Protein AF-A0A968X7B8-F1 (afdb_monomer)

Sequence (133 aa):
MRQHPAVSACLLDHGLYLVSDWAILNDTKPDQLYRIWTQHYNLSPLEAEQACLLLESFRLIYTPERRPGSRCKDPTPDQLDRIAQTLSTKAAQPISTPEMQNNSPSSANACAPTEYSPEAAKSGASASMTPRP

Secondary structure (DSSP, 8-state):
----HHHHHHHHHTT-----HHHHHHH--HHHHHHHHHHHS---HHHHHHHHHHHHHHHHHHHHHSPTTSPPPPPPHHHHHHHHHHHHHHHHS----------------------------------------

Structure (mmCIF, N/CA/C/O backbone):
data_AF-A0A968X7B8-F1
#
_entry.id   AF-A0A968X7B8-F1
#
loop_
_atom_site.group_PDB
_atom_site.id
_atom_site.type_symbol
_atom_site.label_atom_id
_atom_site.label_alt_id
_atom_site.label_comp_id
_atom_site.label_asym_id
_atom_site.label_entity_id
_atom_site.label_seq_id
_atom_site.pdbx_PDB_ins_code
_atom_site.Cartn_x
_atom_site.Cartn_y
_atom_site.Cartn_z
_atom_site.occupancy
_atom_site.B_iso_or_equiv
_atom_site.auth_seq_id
_atom_site.auth_comp_id
_atom_site.auth_asym_id
_atom_site.auth_atom_id
_atom_site.pdbx_PDB_model_num
ATOM 1 N N . MET A 1 1 ? 20.739 -4.760 -4.869 1.00 44.34 1 MET A N 1
ATOM 2 C CA . MET A 1 1 ? 21.232 -6.159 -4.830 1.00 44.34 1 MET A CA 1
ATOM 3 C C . MET A 1 1 ? 20.978 -6.829 -6.181 1.00 44.34 1 MET A C 1
ATOM 5 O O . MET A 1 1 ? 19.846 -6.797 -6.648 1.00 44.34 1 MET A O 1
ATOM 9 N N . ARG A 1 2 ? 22.001 -7.372 -6.860 1.00 50.47 2 ARG A N 1
ATOM 10 C CA . ARG A 1 2 ? 21.814 -8.124 -8.120 1.00 50.47 2 ARG A CA 1
ATOM 11 C C . ARG A 1 2 ? 21.397 -9.559 -7.787 1.00 50.47 2 ARG A C 1
ATOM 13 O O . ARG A 1 2 ? 22.184 -10.295 -7.209 1.00 50.47 2 ARG A O 1
ATOM 20 N N . GLN A 1 3 ? 20.175 -9.940 -8.151 1.00 65.25 3 GLN A N 1
ATOM 21 C CA . GLN A 1 3 ? 19.696 -11.322 -8.054 1.00 65.25 3 GLN A CA 1
ATOM 22 C C . GLN A 1 3 ? 20.144 -12.114 -9.289 1.00 65.25 3 GLN A C 1
ATOM 24 O O . GLN A 1 3 ? 20.015 -11.626 -10.415 1.00 65.25 3 GLN A O 1
ATOM 29 N N . HIS A 1 4 ? 20.685 -13.316 -9.080 1.00 72.25 4 HIS A N 1
ATOM 30 C CA . HIS A 1 4 ? 21.157 -14.177 -10.162 1.00 72.25 4 HIS A CA 1
ATOM 31 C C . HIS A 1 4 ? 19.962 -14.839 -10.880 1.00 72.25 4 HIS A C 1
ATOM 33 O O . HIS A 1 4 ? 19.139 -15.463 -10.206 1.00 72.25 4 HIS A O 1
ATOM 39 N N . PRO A 1 5 ? 19.859 -14.770 -12.223 1.00 73.12 5 PRO A N 1
ATOM 40 C CA . PRO A 1 5 ? 18.698 -15.267 -12.971 1.00 73.12 5 PRO A CA 1
ATOM 41 C C . PRO A 1 5 ? 18.364 -16.741 -12.708 1.00 73.12 5 PRO A C 1
ATOM 43 O O . PRO A 1 5 ? 17.194 -17.100 -12.634 1.00 73.12 5 PRO A O 1
ATOM 46 N N . ALA A 1 6 ? 19.387 -17.580 -12.505 1.00 78.75 6 ALA A N 1
ATOM 47 C CA . ALA A 1 6 ? 19.200 -19.004 -12.219 1.00 78.75 6 ALA A CA 1
ATOM 48 C C . ALA A 1 6 ? 18.488 -19.266 -10.879 1.00 78.75 6 ALA A C 1
ATOM 50 O O . ALA A 1 6 ? 17.737 -20.229 -10.763 1.00 78.75 6 ALA A O 1
ATOM 51 N N . VAL A 1 7 ? 18.680 -18.394 -9.882 1.00 78.12 7 VAL A N 1
ATOM 52 C CA . VAL A 1 7 ? 18.000 -18.515 -8.582 1.00 78.12 7 VAL A CA 1
ATOM 53 C C . VAL A 1 7 ? 16.526 -18.161 -8.737 1.00 78.12 7 VAL A C 1
ATOM 55 O O . VAL A 1 7 ? 15.669 -18.900 -8.270 1.00 78.12 7 VAL A O 1
ATOM 58 N N . SER A 1 8 ? 16.219 -17.075 -9.453 1.00 72.12 8 SER A N 1
ATOM 59 C CA . SER A 1 8 ? 14.833 -16.703 -9.750 1.00 72.12 8 SER A CA 1
ATOM 60 C C . SER A 1 8 ? 14.104 -17.796 -10.536 1.00 72.12 8 SER A C 1
ATOM 62 O O . SER A 1 8 ? 12.961 -18.094 -10.219 1.00 72.12 8 SER A O 1
ATOM 64 N N . ALA A 1 9 ? 14.765 -18.415 -11.521 1.00 75.88 9 ALA A N 1
ATOM 65 C CA . ALA A 1 9 ? 14.189 -19.510 -12.301 1.00 75.88 9 ALA A CA 1
ATOM 66 C C . ALA A 1 9 ? 13.919 -20.761 -11.449 1.00 75.88 9 ALA A C 1
ATOM 68 O O . ALA A 1 9 ? 12.842 -21.335 -11.543 1.00 75.88 9 ALA A O 1
ATOM 69 N N . CYS A 1 10 ? 14.860 -21.147 -10.582 1.00 82.94 10 CYS A N 1
ATOM 70 C CA . CYS A 1 10 ? 14.695 -22.291 -9.684 1.00 82.94 10 CYS A CA 1
ATOM 71 C C . CYS A 1 10 ? 13.549 -22.079 -8.685 1.00 82.94 10 CYS A C 1
ATOM 73 O O . CYS A 1 10 ? 12.716 -22.962 -8.500 1.00 82.94 10 CYS A O 1
ATOM 75 N N . LEU A 1 11 ? 13.466 -20.889 -8.082 1.00 78.56 11 LEU A N 1
ATOM 76 C CA . LEU A 1 11 ? 12.369 -20.551 -7.174 1.00 78.56 11 LEU A CA 1
ATOM 77 C C . LEU A 1 11 ? 11.019 -20.630 -7.897 1.00 78.56 11 LEU A C 1
ATOM 79 O O . LEU A 1 11 ? 10.098 -21.256 -7.379 1.00 78.56 11 LEU A O 1
ATOM 83 N N . LEU A 1 12 ? 10.931 -20.083 -9.114 1.00 79.44 12 LEU A N 1
ATOM 84 C CA . LEU A 1 12 ? 9.715 -20.137 -9.931 1.00 79.44 12 LEU A CA 1
ATOM 85 C C . LEU A 1 12 ? 9.284 -21.569 -10.260 1.00 79.44 12 LEU A C 1
ATOM 87 O O . LEU A 1 12 ? 8.096 -21.865 -10.179 1.00 79.44 12 LEU A O 1
ATOM 91 N N . ASP A 1 13 ? 10.234 -22.447 -10.586 1.00 82.81 13 ASP A N 1
ATOM 92 C CA . ASP A 1 13 ? 9.978 -23.867 -10.868 1.00 82.81 13 ASP A CA 1
ATOM 93 C C . ASP A 1 13 ? 9.349 -24.593 -9.664 1.00 82.81 13 ASP A C 1
ATOM 95 O O . ASP A 1 13 ? 8.539 -25.502 -9.812 1.00 82.81 13 ASP A O 1
ATOM 99 N N . HIS A 1 14 ? 9.643 -24.113 -8.453 1.00 78.69 14 HIS A N 1
ATOM 100 C CA . HIS A 1 14 ? 9.075 -24.612 -7.200 1.00 78.69 14 HIS A CA 1
ATOM 101 C C . HIS A 1 14 ? 7.840 -23.815 -6.738 1.00 78.69 14 HIS A C 1
ATOM 103 O O . HIS A 1 14 ? 7.387 -23.972 -5.604 1.00 78.69 14 HIS A O 1
ATOM 109 N N . GLY A 1 15 ? 7.290 -22.941 -7.589 1.00 71.56 15 GLY A N 1
ATOM 110 C CA . GLY A 1 15 ? 6.129 -22.101 -7.278 1.00 71.56 15 GLY A CA 1
ATOM 111 C C . GLY A 1 15 ? 6.419 -20.934 -6.327 1.00 71.56 15 GLY A C 1
ATOM 112 O O . GLY A 1 15 ? 5.490 -20.294 -5.835 1.00 71.56 15 GLY A O 1
ATOM 113 N N . LEU A 1 16 ? 7.692 -20.639 -6.062 1.00 73.44 16 LEU A N 1
ATOM 114 C CA . LEU A 1 16 ? 8.131 -19.562 -5.182 1.00 73.44 16 LEU A CA 1
ATOM 115 C C . LEU A 1 16 ? 8.536 -18.330 -5.998 1.00 73.44 16 LEU A C 1
ATOM 117 O O . LEU A 1 16 ? 9.323 -18.397 -6.939 1.00 73.44 16 LEU A O 1
ATOM 121 N N . TYR A 1 17 ? 8.034 -17.165 -5.597 1.00 70.31 17 TYR A N 1
ATOM 122 C CA . TYR A 1 17 ? 8.395 -15.888 -6.205 1.00 70.31 17 TYR A CA 1
ATOM 123 C C . TYR A 1 17 ? 9.275 -15.102 -5.245 1.00 70.31 17 TYR A C 1
ATOM 125 O O . TYR A 1 17 ? 8.946 -14.931 -4.073 1.00 70.31 17 TYR A O 1
ATOM 133 N N . LEU A 1 18 ? 10.395 -14.593 -5.751 1.00 70.44 18 LEU A N 1
ATOM 134 C CA . LEU A 1 18 ? 11.230 -13.676 -4.990 1.00 70.44 18 LEU A CA 1
ATOM 135 C C . LEU A 1 18 ? 10.629 -12.270 -5.091 1.00 70.44 18 LEU A C 1
ATOM 137 O O . LEU A 1 18 ? 10.803 -11.572 -6.092 1.00 70.44 18 LEU A O 1
ATOM 141 N N . VAL A 1 19 ? 9.875 -11.894 -4.064 1.00 70.50 19 VAL A N 1
ATOM 142 C CA . VAL A 1 19 ? 9.142 -10.627 -3.971 1.00 70.50 19 VAL A CA 1
ATOM 143 C C . VAL A 1 19 ? 10.013 -9.612 -3.221 1.00 70.50 19 VAL A C 1
ATOM 145 O O . VAL A 1 19 ? 10.619 -9.951 -2.209 1.00 70.50 19 VAL A O 1
ATOM 148 N N . SER A 1 20 ? 10.138 -8.384 -3.733 1.00 74.50 20 SER A N 1
ATOM 149 C CA . SER A 1 20 ? 10.792 -7.297 -2.987 1.00 74.50 20 SER A CA 1
ATOM 150 C C . SER A 1 20 ? 9.870 -6.767 -1.893 1.00 74.50 20 SER A C 1
ATOM 152 O O . SER A 1 20 ? 8.653 -6.848 -2.038 1.00 74.50 20 SER A O 1
ATOM 154 N N . ASP A 1 21 ? 10.422 -6.145 -0.851 1.00 79.50 21 ASP A N 1
ATOM 155 C CA . ASP A 1 21 ? 9.627 -5.542 0.231 1.00 79.50 21 ASP A CA 1
ATOM 156 C C . ASP A 1 21 ? 8.534 -4.603 -0.316 1.00 79.50 21 ASP A C 1
ATOM 158 O O . ASP A 1 21 ? 7.379 -4.652 0.102 1.00 79.50 21 ASP A O 1
ATOM 162 N N . TRP A 1 22 ? 8.846 -3.835 -1.365 1.00 80.69 22 TRP A N 1
ATOM 163 C CA . TRP A 1 22 ? 7.870 -2.993 -2.064 1.00 80.69 22 TRP A CA 1
ATOM 164 C C . TRP A 1 22 ? 6.778 -3.780 -2.778 1.00 80.69 22 TRP A C 1
ATOM 166 O O . TRP A 1 22 ? 5.63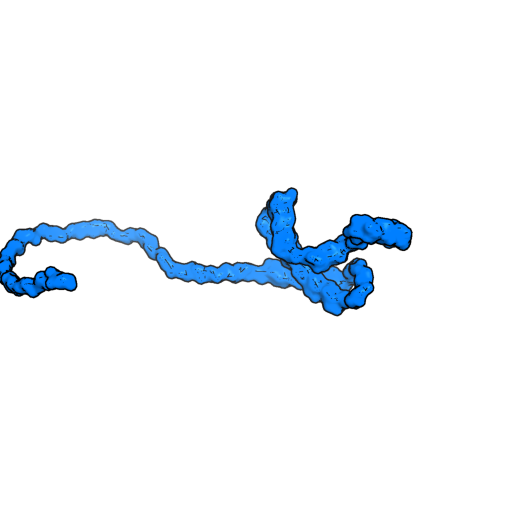3 -3.340 -2.824 1.00 80.69 22 TRP A O 1
ATOM 176 N N . ALA A 1 23 ? 7.099 -4.924 -3.375 1.00 78.38 23 ALA A N 1
ATOM 177 C CA . ALA A 1 23 ? 6.093 -5.775 -3.997 1.00 78.38 23 ALA A CA 1
ATOM 178 C C . ALA A 1 23 ? 5.180 -6.426 -2.940 1.00 78.38 23 ALA A C 1
ATOM 180 O O . ALA A 1 23 ? 3.975 -6.470 -3.161 1.00 78.38 23 ALA A O 1
ATOM 181 N N . ILE A 1 24 ? 5.708 -6.777 -1.759 1.00 83.06 24 ILE A N 1
ATOM 182 C CA . ILE A 1 24 ? 4.889 -7.217 -0.616 1.00 83.06 24 ILE A CA 1
ATOM 183 C C . ILE A 1 24 ? 3.903 -6.113 -0.228 1.00 83.06 24 ILE A C 1
ATOM 185 O O . ILE A 1 24 ? 2.702 -6.364 -0.150 1.00 83.06 24 ILE A O 1
ATOM 189 N N . LEU A 1 25 ? 4.376 -4.876 -0.045 1.00 84.81 25 LEU A N 1
ATOM 190 C CA . LEU A 1 25 ? 3.511 -3.742 0.301 1.00 84.81 25 LEU A CA 1
ATOM 191 C C . LEU A 1 25 ? 2.453 -3.461 -0.779 1.00 84.81 25 LEU A C 1
ATOM 193 O O . LEU A 1 25 ? 1.312 -3.146 -0.462 1.00 84.81 25 LEU A O 1
ATOM 197 N N . ASN A 1 26 ? 2.786 -3.618 -2.059 1.00 82.25 26 ASN A N 1
ATOM 198 C CA . ASN A 1 26 ? 1.819 -3.413 -3.141 1.00 82.25 26 ASN A CA 1
ATOM 199 C C . ASN A 1 26 ? 0.705 -4.468 -3.168 1.00 82.25 26 ASN A C 1
ATOM 201 O O . ASN A 1 26 ? -0.452 -4.126 -3.426 1.00 82.25 26 ASN A O 1
ATOM 205 N N . ASP A 1 27 ? 1.042 -5.726 -2.890 1.00 84.25 27 ASP A N 1
ATOM 206 C CA . ASP A 1 27 ? 0.089 -6.839 -2.930 1.00 84.25 27 ASP 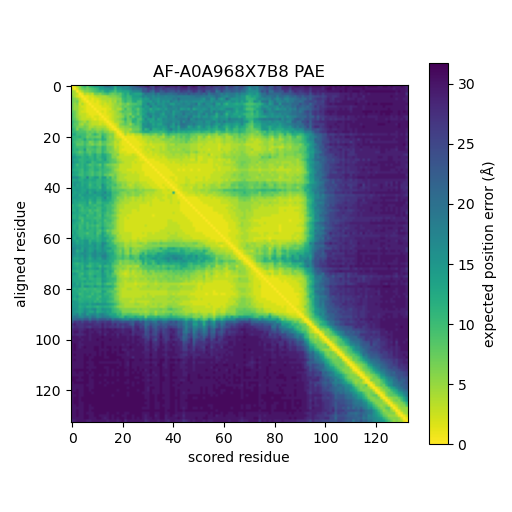A CA 1
ATOM 207 C C . ASP A 1 27 ? -0.696 -6.990 -1.616 1.00 84.25 27 ASP A C 1
ATOM 209 O O . ASP A 1 27 ? -1.735 -7.654 -1.567 1.00 84.25 27 ASP A O 1
ATOM 213 N N . THR A 1 28 ? -0.250 -6.321 -0.552 1.00 89.00 28 THR A N 1
ATOM 214 C CA . THR A 1 28 ? -0.909 -6.348 0.753 1.00 89.00 28 THR A CA 1
ATOM 215 C C . THR A 1 28 ? -2.146 -5.446 0.772 1.00 89.00 28 THR A C 1
ATOM 217 O O . THR A 1 28 ? -2.108 -4.273 0.391 1.00 89.00 28 THR A O 1
ATOM 220 N N . LYS A 1 29 ? -3.274 -5.983 1.250 1.00 89.19 29 LYS A N 1
ATOM 221 C CA . LYS A 1 29 ? -4.510 -5.221 1.507 1.00 89.19 29 LYS A CA 1
ATOM 222 C C . LYS A 1 29 ? -4.514 -4.660 2.937 1.00 89.19 29 LYS A C 1
ATOM 224 O O . LYS A 1 29 ? -4.043 -5.363 3.829 1.00 89.19 29 LYS A O 1
ATOM 229 N N . PRO A 1 30 ? -5.095 -3.472 3.187 1.00 89.06 30 PRO A N 1
ATOM 230 C CA . PRO A 1 30 ? -5.154 -2.890 4.532 1.00 89.06 30 PRO A CA 1
ATOM 231 C C . PRO A 1 30 ? -5.845 -3.818 5.545 1.00 89.06 30 PRO A C 1
ATOM 233 O O . PRO A 1 30 ? -5.297 -4.057 6.612 1.00 89.06 30 PRO A O 1
ATOM 236 N N . ASP A 1 31 ? -6.950 -4.477 5.181 1.00 88.88 31 ASP A N 1
ATOM 237 C CA . ASP A 1 31 ? -7.621 -5.437 6.079 1.00 88.88 31 ASP A CA 1
ATOM 238 C C . ASP A 1 31 ? -6.743 -6.644 6.430 1.00 88.88 31 ASP A C 1
ATOM 240 O O . ASP A 1 31 ? -6.750 -7.154 7.552 1.00 88.88 31 ASP A O 1
ATOM 244 N N . GLN A 1 32 ? -5.980 -7.133 5.449 1.00 91.50 32 GLN A N 1
ATOM 245 C CA . GLN A 1 32 ? -5.057 -8.243 5.654 1.00 91.50 32 GLN A CA 1
ATOM 246 C C . GLN A 1 32 ? -3.916 -7.818 6.578 1.00 91.50 32 GLN A C 1
ATOM 248 O O . GLN A 1 32 ? -3.535 -8.575 7.466 1.00 91.50 32 GLN A O 1
ATOM 253 N N . LEU A 1 33 ? -3.410 -6.604 6.389 1.00 90.81 33 LEU A N 1
ATOM 254 C CA . LEU A 1 33 ? -2.350 -6.018 7.190 1.00 90.81 33 LEU A CA 1
ATOM 255 C C . LEU A 1 33 ? -2.787 -5.800 8.644 1.00 90.81 33 LEU A C 1
ATOM 257 O O . LEU A 1 33 ? -2.095 -6.246 9.557 1.00 90.81 33 LEU A O 1
ATOM 261 N N . TYR A 1 34 ? -3.974 -5.224 8.853 1.00 91.50 34 TYR A N 1
ATOM 262 C CA . TYR A 1 34 ? -4.574 -5.050 10.176 1.00 91.50 34 TYR A CA 1
ATOM 263 C C . TYR A 1 34 ? -4.694 -6.387 10.913 1.00 91.50 34 TYR A C 1
ATOM 265 O O . TYR A 1 34 ? -4.279 -6.515 12.066 1.00 91.50 34 TYR A O 1
ATOM 273 N N . ARG A 1 35 ? -5.203 -7.422 10.232 1.00 91.50 35 ARG A N 1
ATOM 274 C CA . ARG A 1 35 ? -5.302 -8.776 10.794 1.00 91.50 35 ARG A CA 1
ATOM 275 C C . ARG A 1 35 ? -3.939 -9.357 11.142 1.00 91.50 35 ARG A C 1
ATOM 277 O O . ARG A 1 35 ? -3.786 -9.900 12.227 1.00 91.50 35 ARG A O 1
ATOM 284 N N . ILE A 1 36 ? -2.951 -9.244 10.255 1.00 89.94 36 ILE A N 1
ATOM 285 C CA . ILE A 1 36 ? -1.602 -9.761 10.512 1.00 89.94 36 ILE A CA 1
ATOM 286 C C . ILE A 1 36 ? -1.005 -9.083 11.748 1.00 89.94 36 ILE A C 1
ATOM 288 O O . ILE A 1 36 ? -0.533 -9.768 12.653 1.00 89.94 36 ILE A O 1
ATOM 292 N N . TRP A 1 37 ? -1.061 -7.757 11.832 1.00 89.50 37 TRP A N 1
ATOM 293 C CA . TRP A 1 37 ? -0.456 -7.032 12.947 1.00 89.50 37 TRP A CA 1
ATOM 294 C C . TRP A 1 37 ? -1.159 -7.243 14.280 1.00 89.50 37 TRP A C 1
ATOM 296 O O . TRP A 1 37 ? -0.484 -7.430 15.291 1.00 89.50 37 TRP A O 1
ATOM 306 N N . THR A 1 38 ? -2.489 -7.293 14.290 1.00 91.62 38 THR A N 1
ATOM 307 C CA . THR A 1 38 ? -3.243 -7.543 15.526 1.00 91.62 38 THR A CA 1
ATOM 308 C C . THR A 1 38 ? -3.159 -9.002 15.976 1.00 91.62 38 THR A C 1
ATOM 310 O O . THR A 1 38 ? -3.012 -9.255 17.166 1.00 91.62 38 THR A O 1
ATOM 313 N N . GLN A 1 39 ? -3.208 -9.971 15.054 1.00 92.31 39 GLN A N 1
ATOM 314 C CA . GLN A 1 39 ? -3.295 -11.398 15.400 1.00 92.31 39 GLN A CA 1
ATOM 315 C C . GLN A 1 39 ? -1.934 -12.083 15.557 1.00 92.31 39 GLN A C 1
ATOM 317 O O . GLN A 1 39 ? -1.802 -12.976 16.389 1.00 92.31 39 GLN A O 1
ATOM 322 N N . HIS A 1 40 ? -0.930 -11.708 14.759 1.00 89.94 40 HIS A N 1
ATOM 323 C CA . HIS A 1 40 ? 0.386 -12.361 14.791 1.00 89.94 40 HIS A CA 1
ATOM 324 C C . HIS A 1 40 ? 1.428 -11.578 15.585 1.00 89.94 40 HIS A C 1
ATOM 326 O O . HIS A 1 40 ? 2.321 -12.185 16.172 1.00 89.94 40 HIS A O 1
ATOM 332 N N . TYR A 1 41 ? 1.324 -10.249 15.605 1.00 89.25 41 TYR A N 1
ATOM 333 C CA . TYR A 1 41 ? 2.317 -9.383 16.241 1.00 89.25 41 TYR A CA 1
ATOM 334 C C . TYR A 1 41 ? 1.795 -8.678 17.501 1.00 89.25 41 TYR A C 1
ATOM 336 O O . TYR A 1 41 ? 2.576 -8.009 18.171 1.00 89.25 41 TYR A O 1
ATOM 344 N N . ASN A 1 42 ? 0.517 -8.866 17.858 1.00 90.31 42 ASN A N 1
ATOM 345 C CA . ASN A 1 42 ? -0.136 -8.268 19.030 1.00 90.31 42 ASN A CA 1
ATOM 346 C C . ASN A 1 42 ? 0.024 -6.738 19.120 1.00 90.31 42 ASN A C 1
ATOM 348 O O . ASN A 1 42 ? 0.126 -6.194 20.221 1.00 90.31 42 ASN A O 1
ATOM 352 N N . LEU A 1 43 ? 0.063 -6.043 17.977 1.00 89.19 43 LEU A N 1
ATOM 353 C CA . LEU A 1 43 ? 0.075 -4.579 17.965 1.00 89.19 43 LEU A CA 1
ATOM 354 C C . LEU A 1 43 ? -1.248 -4.021 18.494 1.00 89.19 43 LEU A C 1
ATOM 356 O O . LEU A 1 43 ? -2.309 -4.637 18.346 1.00 89.19 43 LEU A O 1
ATOM 360 N N . SER A 1 44 ? -1.184 -2.814 19.058 1.00 92.50 44 SER A N 1
ATOM 361 C CA . SER A 1 44 ? -2.382 -2.072 19.438 1.00 92.50 44 SER A CA 1
ATOM 362 C C . SER A 1 44 ? -3.253 -1.793 18.203 1.00 92.50 44 SER A C 1
ATOM 364 O O . SER A 1 44 ? -2.708 -1.506 17.132 1.00 92.50 44 SER A O 1
ATOM 366 N N . PRO A 1 45 ? -4.595 -1.796 18.329 1.00 88.88 45 PRO A N 1
ATOM 367 C CA . PRO A 1 45 ? -5.496 -1.390 17.249 1.00 88.88 45 PRO A CA 1
ATOM 368 C C . PRO A 1 45 ? -5.116 -0.038 16.636 1.00 88.88 45 PRO A C 1
ATOM 370 O O . PRO A 1 45 ? -5.120 0.106 15.418 1.00 88.88 45 PRO A O 1
ATOM 373 N N . LEU A 1 46 ? -4.689 0.914 17.473 1.00 89.12 46 LEU A N 1
ATOM 374 C CA . LEU A 1 46 ? -4.254 2.238 17.029 1.00 89.12 46 LEU A CA 1
ATOM 375 C C . LEU A 1 46 ? -3.020 2.167 16.119 1.00 89.12 46 LEU A C 1
ATOM 377 O O . LEU A 1 46 ? -2.967 2.828 15.086 1.00 89.12 46 LEU A O 1
ATOM 381 N N . GLU A 1 47 ? -2.025 1.360 16.487 1.00 88.38 47 GLU A N 1
ATOM 382 C CA . GLU A 1 47 ? -0.802 1.201 15.694 1.00 88.38 47 GLU A CA 1
ATOM 383 C C . GLU A 1 47 ? -1.101 0.470 14.380 1.00 88.38 47 GLU A C 1
ATOM 385 O O . GLU A 1 47 ? -0.582 0.835 13.324 1.00 88.38 47 GLU A O 1
ATOM 390 N N . ALA A 1 48 ? -1.990 -0.527 14.426 1.00 89.81 48 ALA A N 1
ATOM 391 C CA . ALA A 1 48 ? -2.440 -1.241 13.240 1.00 89.81 48 ALA A CA 1
ATOM 392 C C . ALA A 1 48 ? -3.208 -0.319 12.274 1.00 89.81 48 ALA A C 1
ATOM 394 O O . ALA A 1 48 ? -2.979 -0.381 11.066 1.00 89.81 48 ALA A O 1
ATOM 395 N N . GLU A 1 49 ? -4.064 0.571 12.783 1.00 91.38 49 GLU A N 1
ATOM 396 C CA . GLU A 1 49 ? -4.756 1.598 11.991 1.00 91.38 49 GLU A CA 1
ATOM 397 C C . GLU A 1 49 ? -3.776 2.594 11.364 1.00 91.38 49 GLU A C 1
ATOM 399 O O . GLU A 1 49 ? -3.817 2.822 10.153 1.00 91.38 49 GLU A O 1
ATOM 404 N N . GLN A 1 50 ? -2.848 3.145 12.151 1.00 90.50 50 GLN A N 1
ATOM 405 C CA . GLN A 1 50 ? -1.822 4.070 11.654 1.00 90.50 50 GLN A CA 1
ATOM 406 C C . GLN A 1 50 ? -1.009 3.457 10.521 1.00 90.50 50 GLN A C 1
ATOM 408 O O . GLN A 1 50 ? -0.716 4.101 9.511 1.00 90.50 50 GLN A O 1
ATOM 413 N N . ALA A 1 51 ? -0.657 2.191 10.667 1.00 89.81 51 ALA A N 1
ATOM 414 C CA . ALA A 1 51 ? 0.178 1.533 9.699 1.00 89.81 51 ALA A CA 1
ATOM 415 C C . ALA A 1 51 ? -0.642 1.054 8.468 1.00 89.81 51 ALA A C 1
ATOM 417 O O . ALA A 1 51 ? -0.101 0.983 7.362 1.00 89.81 51 ALA A O 1
ATOM 418 N N . CYS A 1 52 ? -1.967 0.874 8.591 1.00 92.06 52 CYS A N 1
ATOM 419 C CA . CYS A 1 52 ? -2.876 0.787 7.438 1.00 92.06 52 CYS A CA 1
ATOM 420 C C . CYS A 1 52 ? -2.965 2.121 6.679 1.00 92.06 52 CYS A C 1
ATOM 422 O O . CYS A 1 52 ? -2.874 2.127 5.450 1.00 92.06 52 CYS A O 1
ATOM 424 N N . LEU A 1 53 ? -3.060 3.256 7.381 1.00 92.81 53 LEU A N 1
ATOM 425 C CA . LEU A 1 53 ? -3.031 4.589 6.761 1.00 92.81 53 LEU A CA 1
ATOM 426 C C . LEU A 1 53 ? -1.712 4.849 6.024 1.00 92.81 53 LEU A C 1
ATOM 428 O O . LEU A 1 53 ? -1.706 5.458 4.947 1.00 92.81 53 LEU A O 1
ATOM 432 N N . LEU A 1 54 ? -0.594 4.363 6.570 1.00 92.50 54 LEU A N 1
ATOM 433 C CA . LEU A 1 54 ? 0.702 4.401 5.898 1.00 92.50 54 LEU A CA 1
ATOM 434 C C . LEU A 1 54 ? 0.687 3.581 4.609 1.00 92.50 54 LEU A C 1
ATOM 436 O O . LEU A 1 54 ? 1.106 4.090 3.567 1.00 92.50 54 LEU A O 1
ATOM 440 N N . LEU A 1 55 ? 0.164 2.353 4.654 1.00 92.81 55 LEU A N 1
ATOM 441 C CA . LEU A 1 55 ? 0.039 1.504 3.471 1.00 92.81 55 LEU A CA 1
ATOM 442 C C . LEU A 1 55 ? -0.820 2.169 2.384 1.00 92.81 55 LEU A C 1
ATOM 444 O O . LEU A 1 55 ? -0.446 2.164 1.211 1.00 92.81 55 LEU A O 1
ATOM 448 N N . GLU A 1 56 ? -1.953 2.765 2.753 1.00 92.06 56 GLU A N 1
ATOM 449 C CA . GLU A 1 56 ? -2.805 3.497 1.812 1.00 92.06 56 GLU A CA 1
ATOM 450 C C . GLU A 1 56 ? -2.083 4.686 1.181 1.00 92.06 56 GLU A C 1
ATOM 452 O O . GLU A 1 56 ? -2.127 4.864 -0.037 1.00 92.06 56 GLU A O 1
ATOM 457 N N . SER A 1 57 ? -1.405 5.488 2.005 1.00 91.44 57 SER A N 1
ATOM 458 C CA . SER A 1 57 ? -0.660 6.665 1.552 1.00 91.44 57 SER A CA 1
ATOM 459 C C . SER A 1 57 ? 0.456 6.261 0.588 1.00 91.44 57 SER A C 1
ATOM 461 O O . SER A 1 57 ? 0.616 6.872 -0.467 1.00 91.44 57 SER A O 1
ATOM 463 N N . PHE A 1 58 ? 1.169 5.175 0.897 1.00 91.12 58 PHE A N 1
ATOM 464 C CA . PHE A 1 58 ? 2.152 4.571 0.002 1.00 91.12 58 PHE A CA 1
ATOM 465 C C . PHE A 1 58 ? 1.523 4.164 -1.333 1.00 91.12 58 PHE A C 1
ATOM 467 O O . PHE A 1 58 ? 1.981 4.600 -2.390 1.00 91.12 58 PHE A O 1
ATOM 474 N N . ARG A 1 59 ? 0.445 3.371 -1.306 1.00 89.81 59 ARG A N 1
ATOM 475 C CA . ARG A 1 59 ? -0.197 2.860 -2.525 1.00 89.81 59 ARG A CA 1
ATOM 476 C C . ARG A 1 59 ? -0.754 3.982 -3.397 1.00 89.81 59 ARG A C 1
ATOM 478 O O . ARG A 1 59 ? -0.670 3.867 -4.619 1.00 89.81 59 ARG A O 1
ATOM 485 N N . LEU A 1 60 ? -1.269 5.058 -2.803 1.00 90.75 60 LEU A N 1
ATOM 486 C CA . LEU A 1 60 ? -1.793 6.219 -3.525 1.00 90.75 60 LEU A CA 1
ATOM 487 C C . LEU A 1 60 ? -0.721 6.907 -4.383 1.00 90.75 60 LEU A C 1
ATOM 489 O O . LEU A 1 60 ? -1.004 7.305 -5.510 1.00 90.75 60 LEU A O 1
ATOM 493 N N . ILE A 1 61 ? 0.499 7.035 -3.860 1.00 89.50 61 ILE A N 1
ATOM 494 C CA . ILE A 1 61 ? 1.601 7.730 -4.537 1.00 89.50 61 ILE A CA 1
ATOM 495 C C . ILE A 1 61 ? 2.387 6.779 -5.448 1.00 89.50 61 ILE A C 1
ATOM 497 O O . ILE A 1 61 ? 2.717 7.130 -6.578 1.00 89.50 61 ILE A O 1
ATOM 501 N N . TYR A 1 62 ? 2.655 5.557 -4.989 1.00 85.56 62 TYR A N 1
ATOM 502 C CA . TYR A 1 62 ? 3.542 4.614 -5.671 1.00 85.56 62 TYR A CA 1
ATOM 503 C C . TYR A 1 62 ? 2.880 3.878 -6.849 1.00 85.56 62 TYR A C 1
ATOM 505 O O . TYR A 1 62 ? 3.502 3.676 -7.893 1.00 85.56 62 TYR A O 1
ATOM 513 N N . THR A 1 63 ? 1.609 3.479 -6.715 1.00 81.31 63 THR A N 1
ATOM 514 C CA . THR A 1 63 ? 0.890 2.706 -7.748 1.00 81.31 63 THR A CA 1
ATOM 515 C C . THR A 1 63 ? 0.773 3.425 -9.099 1.00 81.31 63 THR A C 1
ATOM 517 O O . THR A 1 63 ? 1.063 2.781 -10.110 1.00 81.31 63 THR A O 1
ATOM 520 N N . PRO A 1 64 ? 0.370 4.713 -9.180 1.00 82.38 64 PRO A N 1
ATOM 521 C CA . PRO A 1 64 ? 0.179 5.376 -10.473 1.00 82.38 64 PRO A CA 1
ATOM 522 C C . PRO A 1 64 ? 1.488 5.592 -11.242 1.00 82.38 64 PRO A C 1
ATOM 524 O O . PRO A 1 64 ? 1.482 5.650 -12.468 1.00 82.38 64 PRO A O 1
ATOM 527 N N . GLU A 1 65 ? 2.616 5.686 -10.541 1.00 76.75 65 GLU A N 1
ATOM 528 C CA . GLU A 1 65 ? 3.930 5.926 -11.149 1.00 76.75 65 GLU A CA 1
ATOM 529 C C . GLU A 1 65 ? 4.643 4.618 -11.540 1.00 76.75 65 GLU A C 1
ATOM 531 O O . GLU A 1 65 ? 5.697 4.625 -12.190 1.00 76.75 65 GLU A O 1
ATOM 536 N N . ARG A 1 66 ? 4.053 3.465 -11.201 1.00 77.69 66 ARG A N 1
ATOM 537 C CA . ARG A 1 66 ? 4.584 2.155 -11.566 1.00 77.69 66 ARG A CA 1
ATOM 538 C C . ARG A 1 66 ? 4.258 1.821 -13.019 1.00 77.69 66 ARG A C 1
ATOM 540 O O . ARG A 1 66 ? 3.109 1.825 -13.450 1.00 77.69 66 ARG A O 1
ATOM 547 N N . ARG A 1 67 ? 5.275 1.377 -13.764 1.00 72.00 67 ARG A N 1
ATOM 548 C CA . ARG A 1 67 ? 5.059 0.749 -15.074 1.00 72.00 67 ARG A CA 1
ATOM 549 C C . ARG A 1 67 ? 4.547 -0.688 -14.889 1.00 72.00 67 ARG A C 1
ATOM 551 O O . ARG A 1 67 ? 5.263 -1.486 -14.265 1.00 72.00 67 ARG A O 1
ATOM 558 N N . PRO A 1 68 ? 3.366 -1.052 -15.421 1.00 67.69 68 PRO A N 1
ATOM 559 C CA . PRO A 1 68 ? 2.873 -2.425 -15.356 1.00 67.69 68 PRO A CA 1
ATOM 560 C C . PRO A 1 68 ? 3.875 -3.380 -16.022 1.00 67.69 68 PRO A C 1
ATOM 562 O O . PRO A 1 68 ? 4.520 -3.033 -17.009 1.00 67.69 68 PRO A O 1
ATOM 565 N N . GLY A 1 69 ? 4.070 -4.560 -15.431 1.00 65.62 69 GLY A N 1
ATOM 566 C CA . GLY A 1 69 ? 5.051 -5.549 -15.899 1.00 65.62 69 GLY A CA 1
ATOM 567 C C . GLY A 1 69 ? 6.518 -5.254 -15.549 1.00 65.62 69 GLY A C 1
ATOM 568 O O . GLY A 1 69 ? 7.393 -6.050 -15.881 1.00 65.62 69 GLY A O 1
ATOM 569 N N . SER A 1 70 ? 6.817 -4.152 -14.849 1.00 69.56 70 SER A N 1
ATOM 570 C CA . SER A 1 70 ? 8.166 -3.880 -14.333 1.00 69.56 70 SER A CA 1
ATOM 571 C C . SER A 1 70 ? 8.345 -4.368 -12.890 1.00 69.56 70 SER A C 1
ATOM 573 O O . SER A 1 70 ? 7.391 -4.413 -12.101 1.00 69.56 70 SER A O 1
ATOM 575 N N . ARG A 1 71 ? 9.585 -4.741 -12.538 1.00 70.44 71 ARG A N 1
ATOM 576 C CA . ARG A 1 71 ? 9.962 -5.049 -11.150 1.00 70.44 71 ARG A CA 1
ATOM 577 C C . ARG A 1 71 ? 9.695 -3.821 -10.280 1.00 70.44 71 ARG A C 1
ATOM 579 O O . ARG A 1 71 ? 10.044 -2.713 -10.687 1.00 70.44 71 ARG A O 1
ATOM 586 N N . CYS A 1 72 ? 9.095 -4.024 -9.107 1.00 76.88 72 CYS A N 1
ATOM 587 C CA . CYS A 1 72 ? 8.883 -2.952 -8.136 1.00 76.88 72 CYS A CA 1
ATOM 588 C C . CYS A 1 72 ? 10.242 -2.361 -7.746 1.00 76.88 72 CYS A C 1
ATOM 590 O O . CYS A 1 72 ? 11.118 -3.082 -7.266 1.00 76.88 72 CYS A O 1
ATOM 592 N N . LYS A 1 73 ? 10.420 -1.072 -8.035 1.00 78.44 73 LYS A N 1
ATOM 593 C CA . LYS A 1 73 ? 11.617 -0.299 -7.694 1.00 78.44 73 LYS A CA 1
ATOM 594 C C . LYS A 1 73 ? 11.437 0.358 -6.334 1.00 78.44 73 LYS A C 1
ATOM 596 O O . LYS A 1 73 ? 10.307 0.571 -5.908 1.00 78.44 73 LYS A O 1
ATOM 601 N N . ASP A 1 74 ? 12.533 0.727 -5.700 1.00 81.00 74 ASP A N 1
ATOM 602 C CA . ASP A 1 74 ? 12.464 1.534 -4.488 1.00 81.00 74 ASP A CA 1
ATOM 603 C C . ASP A 1 74 ? 11.820 2.902 -4.809 1.00 81.00 74 ASP A C 1
ATOM 605 O O . ASP A 1 74 ? 12.076 3.443 -5.895 1.00 81.00 74 ASP A O 1
ATOM 609 N N . PRO A 1 75 ? 10.952 3.441 -3.932 1.00 84.19 75 PRO A N 1
ATOM 610 C CA . PRO A 1 75 ? 10.361 4.754 -4.114 1.00 84.19 75 PRO A CA 1
ATOM 611 C C . PRO A 1 75 ? 11.444 5.832 -4.118 1.00 84.19 75 PRO A C 1
ATOM 613 O O . PRO A 1 75 ? 12.455 5.733 -3.419 1.00 84.19 75 PRO A O 1
ATOM 616 N N . THR A 1 76 ? 11.231 6.874 -4.914 1.00 88.56 76 THR A N 1
ATOM 617 C CA . THR A 1 76 ? 12.134 8.028 -4.955 1.00 88.56 76 THR A CA 1
ATOM 618 C C . THR A 1 76 ? 12.006 8.862 -3.675 1.00 88.56 76 THR A C 1
ATOM 620 O O . THR A 1 76 ? 10.965 8.814 -3.015 1.00 88.56 76 THR A O 1
ATOM 623 N N . PRO A 1 77 ? 13.027 9.662 -3.314 1.00 88.94 77 PRO A N 1
ATOM 624 C CA . PRO A 1 77 ? 12.924 10.583 -2.180 1.00 88.94 77 PRO A CA 1
ATOM 625 C C . PRO A 1 77 ? 11.695 11.501 -2.281 1.00 88.94 77 PRO A C 1
ATOM 627 O O . PRO A 1 77 ? 10.954 11.620 -1.312 1.00 88.94 77 PRO A O 1
ATOM 630 N N . ASP A 1 78 ? 11.388 12.028 -3.472 1.00 90.81 78 ASP A N 1
ATOM 631 C CA . ASP A 1 78 ? 10.190 12.855 -3.689 1.00 90.81 78 ASP A CA 1
ATOM 632 C C . ASP A 1 78 ? 8.879 12.101 -3.405 1.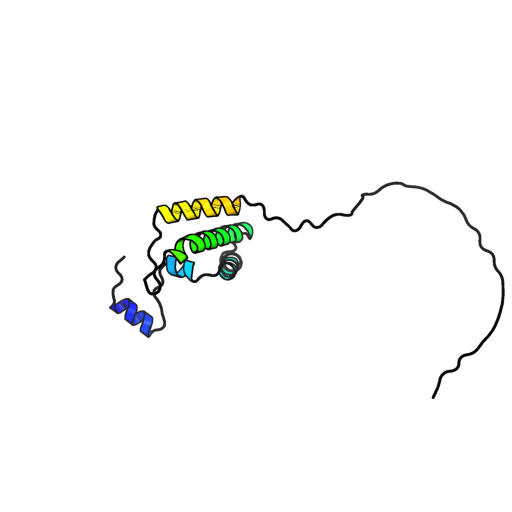00 90.81 78 ASP A C 1
ATOM 634 O O . ASP A 1 78 ? 7.912 12.667 -2.890 1.00 90.81 78 ASP A O 1
ATOM 638 N N . GLN A 1 79 ? 8.821 10.808 -3.741 1.00 88.50 79 GLN A N 1
ATOM 639 C CA . GLN A 1 79 ? 7.665 9.973 -3.418 1.00 88.50 79 GLN A CA 1
ATOM 640 C C . GLN A 1 79 ? 7.546 9.772 -1.908 1.00 88.50 79 GLN A C 1
ATOM 642 O O . GLN A 1 79 ? 6.439 9.854 -1.383 1.00 88.50 79 GLN A O 1
ATOM 647 N N . LEU A 1 80 ? 8.661 9.548 -1.207 1.00 90.56 80 LEU A N 1
ATOM 648 C CA . LEU A 1 80 ? 8.670 9.410 0.251 1.00 90.56 80 LEU A CA 1
ATOM 649 C C . LEU A 1 80 ? 8.169 10.685 0.942 1.00 90.56 80 LEU A C 1
ATOM 651 O O . LEU A 1 80 ? 7.327 10.587 1.835 1.00 90.56 80 LEU A O 1
ATOM 655 N N . ASP A 1 81 ? 8.590 11.864 0.478 1.00 92.00 81 ASP A N 1
ATOM 656 C CA . ASP A 1 81 ? 8.099 13.146 1.000 1.00 92.00 81 ASP A CA 1
ATOM 657 C C . ASP A 1 81 ? 6.587 13.303 0.796 1.00 92.00 81 ASP A C 1
ATOM 659 O O . ASP A 1 81 ? 5.851 13.651 1.724 1.00 92.00 81 ASP A O 1
ATOM 663 N N . ARG A 1 82 ? 6.078 12.976 -0.398 1.00 93.06 82 ARG 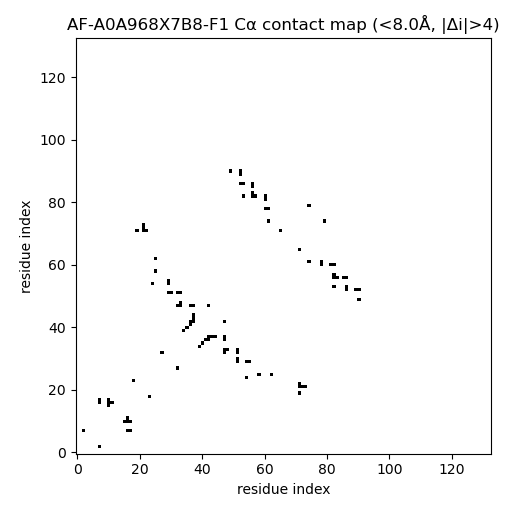A N 1
ATOM 664 C CA . ARG A 1 82 ? 4.633 13.017 -0.685 1.00 93.06 82 ARG A CA 1
ATOM 665 C C . ARG A 1 82 ? 3.842 12.020 0.159 1.00 93.06 82 ARG A C 1
ATOM 667 O O . ARG A 1 82 ? 2.736 12.339 0.603 1.00 93.06 82 ARG A O 1
ATOM 674 N N . ILE A 1 83 ? 4.389 10.829 0.400 1.00 91.75 83 ILE A N 1
ATOM 675 C CA . ILE A 1 83 ? 3.778 9.824 1.278 1.00 91.75 83 ILE A CA 1
ATOM 676 C C . ILE A 1 83 ? 3.706 10.360 2.710 1.00 91.75 83 ILE A C 1
ATOM 678 O O . ILE A 1 83 ? 2.639 10.292 3.317 1.00 91.75 83 ILE A O 1
ATOM 682 N N . ALA A 1 84 ? 4.787 10.950 3.228 1.00 90.44 84 ALA A N 1
ATOM 683 C CA . ALA A 1 84 ? 4.827 11.522 4.574 1.00 90.44 84 ALA A CA 1
ATOM 684 C C . ALA A 1 84 ? 3.829 12.682 4.753 1.00 90.44 84 ALA A C 1
ATOM 686 O O . ALA A 1 84 ? 3.125 12.754 5.765 1.00 90.44 84 ALA A O 1
ATOM 687 N N . GLN A 1 85 ? 3.703 13.558 3.751 1.00 92.38 85 GLN A N 1
ATOM 688 C CA . GLN A 1 85 ? 2.713 14.643 3.749 1.00 92.38 85 GLN A CA 1
ATOM 689 C C . GLN A 1 85 ? 1.274 14.106 3.731 1.00 92.38 85 GLN A C 1
ATOM 691 O O . GLN A 1 85 ? 0.418 14.561 4.497 1.00 92.38 85 GLN A O 1
ATOM 696 N N . THR A 1 86 ? 1.011 13.100 2.892 1.00 92.06 86 THR A N 1
ATOM 697 C CA . THR A 1 86 ? -0.304 12.448 2.790 1.00 92.06 86 THR A CA 1
ATOM 698 C C . THR A 1 86 ? -0.682 11.765 4.103 1.00 92.06 86 THR A C 1
ATOM 700 O O . THR A 1 86 ? -1.797 11.951 4.593 1.00 92.06 86 THR A O 1
ATOM 703 N N . LEU A 1 87 ? 0.262 11.035 4.706 1.00 92.31 87 LEU A N 1
ATOM 704 C CA . LEU A 1 87 ? 0.098 10.386 6.005 1.00 92.31 87 LEU A CA 1
ATOM 705 C C . LEU A 1 87 ? -0.260 11.410 7.084 1.00 92.31 87 LEU A C 1
ATOM 707 O O . LEU A 1 87 ? -1.237 11.223 7.800 1.00 92.31 87 LEU A O 1
ATOM 711 N N . SER A 1 88 ? 0.500 12.504 7.169 1.00 89.75 88 SER A N 1
ATOM 712 C CA . SER A 1 88 ? 0.285 13.554 8.173 1.00 89.75 88 SER A CA 1
ATOM 713 C C . SER A 1 88 ? -1.099 14.188 8.031 1.00 89.75 88 SER A C 1
ATOM 715 O O . SER A 1 88 ? -1.781 14.429 9.022 1.00 89.75 88 SER A O 1
ATOM 717 N N . THR A 1 89 ? -1.552 14.392 6.792 1.00 89.88 89 THR A N 1
ATOM 718 C CA . THR A 1 89 ? -2.883 14.940 6.505 1.00 89.88 89 THR A CA 1
ATOM 719 C C . THR A 1 89 ? -3.989 13.963 6.906 1.00 89.88 89 THR A C 1
ATOM 721 O O . THR A 1 89 ? -4.966 14.370 7.527 1.00 89.88 89 THR A O 1
ATOM 724 N N . LYS A 1 90 ? -3.834 12.669 6.592 1.00 86.88 90 LYS A N 1
ATOM 725 C CA . LYS A 1 90 ? -4.793 11.616 6.963 1.00 86.88 90 LYS A CA 1
ATOM 726 C C . LYS A 1 90 ? -4.850 11.379 8.473 1.00 86.88 90 LYS A C 1
ATOM 728 O O . LYS A 1 90 ? -5.936 11.196 9.002 1.00 86.88 90 LYS A O 1
ATOM 733 N N . ALA A 1 91 ? -3.711 11.418 9.159 1.00 82.38 91 ALA A N 1
ATOM 734 C CA . ALA A 1 91 ? -3.639 11.261 10.610 1.00 82.38 91 ALA A CA 1
ATOM 735 C C . ALA A 1 91 ? -4.204 12.476 11.369 1.00 82.38 91 ALA A C 1
ATOM 737 O O . ALA A 1 91 ? -4.682 12.329 12.489 1.00 82.38 91 ALA A O 1
ATOM 738 N N . ALA A 1 92 ? -4.161 13.670 10.766 1.00 75.38 92 ALA A N 1
ATOM 739 C CA . ALA A 1 92 ? -4.726 14.894 11.335 1.00 75.38 92 ALA A CA 1
ATOM 740 C C . ALA A 1 92 ? -6.242 15.043 11.111 1.00 75.38 92 ALA A C 1
ATOM 742 O O . ALA A 1 92 ? -6.860 15.911 11.726 1.00 75.38 92 ALA A O 1
ATOM 743 N N . GLN A 1 93 ? -6.853 14.230 10.243 1.00 61.00 93 GLN A N 1
ATOM 744 C CA . GLN A 1 93 ? -8.307 14.167 10.130 1.00 61.00 93 GLN A CA 1
ATOM 745 C C . GLN A 1 93 ? -8.837 13.372 11.330 1.00 61.00 93 GLN A C 1
ATOM 747 O O . GLN A 1 93 ? -8.526 12.184 11.449 1.00 61.00 93 GLN A O 1
ATOM 752 N N . PRO A 1 94 ? -9.617 13.984 12.238 1.00 47.75 94 PRO A N 1
ATOM 753 C CA . PRO A 1 94 ? -10.274 13.215 13.275 1.00 47.75 94 PRO A CA 1
ATOM 754 C C . PRO A 1 94 ? -11.216 12.232 12.587 1.00 47.75 94 PRO A C 1
ATOM 756 O O . PRO A 1 94 ? -11.990 12.616 11.710 1.00 47.75 94 PRO A O 1
ATOM 759 N N . ILE A 1 95 ? -11.146 10.965 12.990 1.00 49.03 95 ILE A N 1
ATOM 760 C CA . ILE A 1 95 ? -12.189 9.980 12.721 1.00 49.03 95 ILE A CA 1
ATOM 761 C C . ILE A 1 95 ? -13.492 10.634 13.186 1.00 49.03 95 ILE A C 1
ATOM 763 O O . ILE A 1 95 ? -13.748 10.730 14.387 1.00 49.03 95 ILE A O 1
ATOM 767 N N . SER A 1 96 ? -14.283 11.159 12.248 1.00 38.66 96 SER A N 1
ATOM 768 C CA . SER A 1 96 ? -15.655 11.553 12.519 1.00 38.66 96 SER A CA 1
ATOM 769 C C . SER A 1 96 ? -16.384 10.267 12.863 1.00 38.66 96 SER A C 1
ATOM 771 O O . SER A 1 96 ? -16.856 9.534 11.996 1.00 38.66 96 SER A O 1
ATOM 773 N N . THR A 1 97 ? -16.402 9.959 14.154 1.00 40.53 97 THR A N 1
ATOM 774 C CA . THR A 1 97 ? -17.387 9.063 14.730 1.00 40.53 97 THR A CA 1
ATOM 775 C C . THR A 1 97 ? -18.747 9.559 14.239 1.00 40.53 97 THR A C 1
ATOM 777 O O . THR A 1 97 ? -19.014 10.760 14.346 1.00 40.53 97 THR A O 1
ATOM 780 N N . PRO A 1 98 ? -19.597 8.706 13.636 1.00 48.09 98 PRO A N 1
ATOM 781 C CA . PRO A 1 98 ? -20.988 9.071 13.454 1.00 48.09 98 PRO A CA 1
ATOM 782 C C . PRO A 1 98 ? -21.541 9.338 14.851 1.00 48.09 98 PRO A C 1
ATOM 784 O O . PRO A 1 98 ? -21.700 8.436 15.673 1.00 48.09 98 PRO A O 1
ATOM 787 N N . GLU A 1 99 ? -21.709 10.624 15.118 1.00 41.28 99 GLU A N 1
ATOM 788 C CA . GLU A 1 99 ? -22.252 11.224 16.316 1.00 41.28 99 GLU A CA 1
ATOM 789 C C . GLU A 1 99 ? -23.587 10.540 16.635 1.00 41.28 99 GLU A C 1
ATOM 791 O O . GLU A 1 99 ? -24.619 10.816 16.023 1.00 41.28 99 GLU A O 1
ATOM 796 N N . MET A 1 100 ? -23.568 9.589 17.571 1.00 45.19 100 MET A N 1
ATOM 797 C CA . MET A 1 100 ? -24.787 9.069 18.172 1.00 45.19 100 MET A CA 1
ATOM 798 C C . MET A 1 100 ? -25.357 10.158 19.074 1.00 45.19 100 MET A C 1
ATOM 800 O O . MET A 1 100 ? -25.001 10.292 20.245 1.00 45.19 100 MET A O 1
ATOM 804 N N . GLN A 1 101 ? -26.232 10.964 18.484 1.00 46.69 101 GLN A N 1
ATOM 805 C CA . GLN A 1 101 ? -27.046 11.949 19.171 1.00 46.69 101 GLN A CA 1
ATOM 806 C C . GLN A 1 101 ? -27.897 11.279 20.260 1.00 46.69 101 GLN A C 1
ATOM 808 O O . GLN A 1 101 ? -28.891 10.615 19.996 1.00 46.69 101 GLN A O 1
ATOM 813 N N . ASN A 1 102 ? -27.450 11.473 21.499 1.00 42.75 102 ASN A N 1
ATOM 814 C CA . ASN A 1 102 ? -28.148 12.281 22.495 1.00 42.75 102 ASN A CA 1
ATOM 815 C C . ASN A 1 102 ? -29.602 11.886 22.842 1.00 42.75 102 ASN A C 1
ATOM 817 O O . ASN A 1 102 ? -30.532 12.275 22.141 1.00 42.75 102 ASN A O 1
ATOM 821 N N . ASN A 1 103 ? -29.801 11.278 24.019 1.00 43.34 103 ASN A N 1
ATOM 822 C CA . ASN A 1 103 ? -30.782 11.747 25.016 1.00 43.34 103 ASN A CA 1
ATOM 823 C C . ASN A 1 103 ? -30.703 10.981 26.355 1.00 43.34 103 ASN A C 1
ATOM 825 O O . ASN A 1 103 ? -31.394 9.995 26.583 1.00 43.34 103 ASN A O 1
A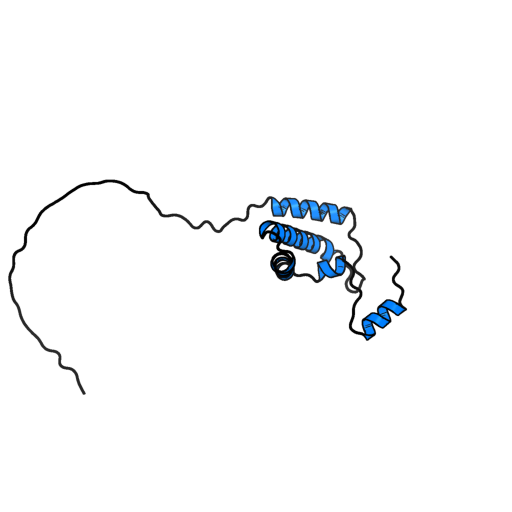TOM 829 N N . SER A 1 104 ? -29.963 11.542 27.309 1.00 47.97 104 SER A N 1
ATOM 830 C CA . SER A 1 104 ? -30.23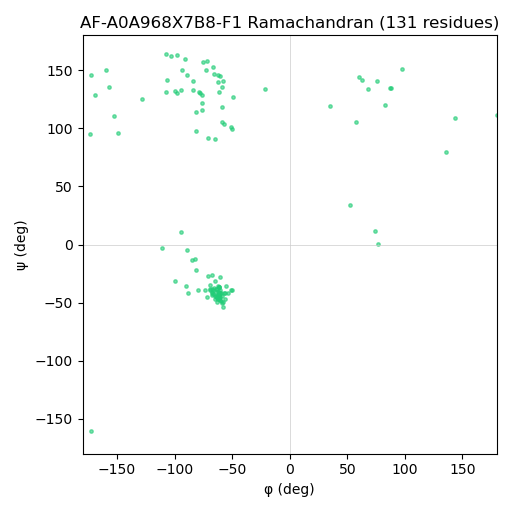2 11.339 28.739 1.00 47.97 104 SER A CA 1
ATOM 831 C C . SER A 1 104 ? -30.301 12.701 29.420 1.00 47.97 104 SER A C 1
ATOM 833 O O . SER A 1 104 ? -29.319 13.440 29.363 1.00 47.97 104 SER A O 1
ATOM 835 N N . PRO A 1 105 ? -31.391 13.033 30.128 1.00 51.69 105 PRO A N 1
ATOM 836 C CA . PRO A 1 105 ? -31.313 13.936 31.257 1.00 51.69 105 PRO A CA 1
ATOM 837 C C . PRO A 1 105 ? -31.251 13.151 32.571 1.00 51.69 105 PRO A C 1
ATOM 839 O O . PRO A 1 105 ? -32.027 12.236 32.843 1.00 51.69 105 PRO A O 1
ATOM 842 N N . SER A 1 106 ? -30.266 13.558 33.364 1.00 44.47 106 SER A N 1
ATOM 843 C CA . SER A 1 106 ? -29.954 13.123 34.716 1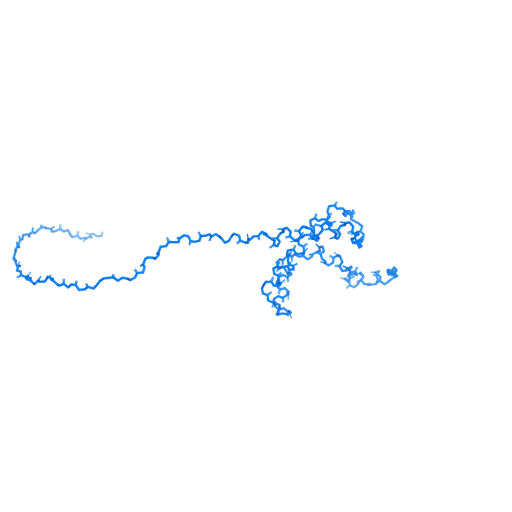.00 44.47 106 SER A CA 1
ATOM 844 C C . SER A 1 106 ? -31.040 13.512 35.731 1.00 44.47 106 SER A C 1
ATOM 846 O O . SER A 1 106 ? -31.654 14.570 35.643 1.00 44.47 106 SER A O 1
ATOM 848 N N . SER A 1 107 ? -31.193 12.622 36.711 1.00 45.84 107 SER A N 1
ATOM 849 C CA . SER A 1 107 ? -31.877 12.686 38.009 1.00 45.84 107 SER A CA 1
ATOM 850 C C . SER A 1 107 ? -32.134 14.069 38.638 1.00 45.84 107 SER A C 1
ATOM 852 O O . SER A 1 107 ? -31.204 14.860 38.784 1.00 45.84 107 SER A O 1
ATOM 854 N N . ALA A 1 108 ? -33.369 14.269 39.125 1.00 43.97 108 ALA A N 1
ATOM 855 C CA . ALA A 1 108 ? -33.719 14.534 40.535 1.00 43.97 108 ALA A CA 1
ATOM 856 C C . ALA A 1 108 ? -34.879 15.540 40.684 1.00 43.97 108 ALA A C 1
ATOM 858 O O . ALA A 1 108 ? -34.701 16.743 40.524 1.00 43.97 108 ALA A O 1
ATOM 859 N N . ASN A 1 109 ? -36.052 15.053 41.102 1.00 44.44 109 ASN A N 1
ATOM 860 C CA . ASN A 1 109 ? -36.810 15.711 42.167 1.00 44.44 109 ASN A CA 1
ATOM 861 C C . ASN A 1 109 ? -37.760 14.716 42.850 1.00 44.44 109 ASN A C 1
ATOM 863 O O . ASN A 1 109 ? -38.385 13.878 42.204 1.00 44.44 109 ASN A O 1
ATOM 867 N N . ALA A 1 110 ? -37.773 14.787 44.177 1.00 42.56 110 ALA A N 1
ATOM 868 C CA . ALA A 1 110 ? -38.390 13.860 45.116 1.00 42.56 110 ALA A CA 1
ATOM 869 C C . ALA A 1 110 ? -39.772 14.342 45.603 1.00 42.56 110 ALA A C 1
ATOM 871 O O . ALA A 1 110 ? -40.033 15.539 45.558 1.00 42.56 110 ALA A O 1
ATOM 872 N N . CYS A 1 111 ? -40.544 13.402 46.184 1.00 29.61 111 CYS A N 1
ATOM 873 C CA . CYS A 1 111 ? -41.714 13.561 47.081 1.00 29.61 111 CYS A CA 1
ATOM 874 C C . CYS A 1 111 ? -42.948 14.327 46.555 1.00 29.61 111 CYS A C 1
ATOM 876 O O . CYS A 1 111 ? -42.815 15.371 45.945 1.00 29.61 111 CYS A O 1
ATOM 878 N N . ALA A 1 112 ? -44.210 14.014 46.860 1.00 47.69 112 ALA A N 1
ATOM 879 C CA . ALA A 1 112 ? -44.968 12.892 47.438 1.00 47.69 112 ALA A CA 1
ATOM 880 C C . ALA A 1 112 ? -46.482 13.279 47.265 1.00 47.69 112 ALA A C 1
ATOM 882 O O . ALA A 1 112 ? -46.777 14.130 46.430 1.00 47.69 112 ALA A O 1
ATOM 883 N N . PRO A 1 113 ? -47.453 12.700 47.997 1.00 55.81 113 PRO A N 1
ATOM 884 C CA . PRO A 1 113 ? -48.471 11.758 47.530 1.00 55.81 113 PRO A CA 1
ATOM 885 C C . PRO A 1 113 ? -49.878 12.377 47.340 1.00 55.81 113 PRO A C 1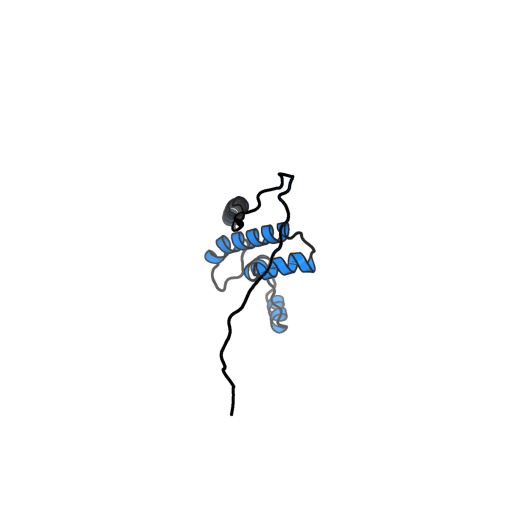
ATOM 887 O O . PRO A 1 113 ? -50.217 13.397 47.934 1.00 55.81 113 PRO A O 1
ATOM 890 N N . THR A 1 114 ? -50.758 11.718 46.586 1.00 45.47 114 THR A N 1
ATOM 891 C CA . THR A 1 114 ? -52.220 11.903 46.716 1.00 45.47 114 THR A CA 1
ATOM 892 C C . THR A 1 114 ? -52.867 10.565 46.356 1.00 45.47 114 THR A C 1
ATOM 894 O O . THR A 1 114 ? -52.709 10.086 45.241 1.00 45.47 114 THR A O 1
ATOM 897 N N . GLU A 1 115 ? -53.187 9.739 47.345 1.00 36.81 115 GLU A N 1
ATOM 898 C CA . GLU A 1 115 ? -54.457 9.679 48.082 1.00 36.81 115 GLU A CA 1
ATOM 899 C C . GLU A 1 115 ? -55.488 8.770 47.389 1.00 36.81 115 GLU A C 1
ATOM 901 O O . GLU A 1 115 ? -55.638 8.714 46.174 1.00 36.81 115 GLU A O 1
ATOM 906 N N . TYR A 1 116 ? -56.105 7.964 48.237 1.00 36.62 116 TYR A N 1
ATOM 907 C CA . TYR A 1 116 ? -56.904 6.773 48.006 1.00 36.62 116 TYR A CA 1
ATOM 908 C C . TYR A 1 116 ? -58.365 7.124 47.688 1.00 36.62 116 TYR A C 1
ATOM 910 O O . TYR A 1 116 ? -58.943 7.956 48.381 1.00 36.62 116 TYR A O 1
ATOM 918 N N . SER A 1 117 ? -59.008 6.422 46.745 1.00 39.66 117 SER A N 1
ATOM 919 C CA . SER A 1 117 ? -60.417 6.010 46.913 1.00 39.66 117 SER A CA 1
ATOM 920 C C . SER A 1 117 ? -60.905 4.991 45.868 1.00 39.66 117 SER A C 1
ATOM 922 O O . SER A 1 117 ? -60.778 5.240 44.668 1.00 39.66 117 SER A O 1
ATOM 924 N N . PRO A 1 118 ? -61.509 3.871 46.312 1.00 65.44 118 PRO A N 1
ATOM 925 C CA . PRO A 1 118 ? -62.260 2.917 45.497 1.00 65.44 118 PRO A CA 1
ATOM 926 C C . PRO A 1 118 ? -63.788 3.013 45.733 1.00 65.44 118 PRO A C 1
ATOM 928 O O . PRO A 1 118 ? -64.209 3.150 46.871 1.00 65.44 118 PRO A O 1
ATOM 931 N N . GLU A 1 119 ? -64.613 2.868 44.688 1.00 38.53 119 GLU A N 1
ATOM 932 C CA . GLU A 1 119 ? -66.015 2.362 44.708 1.00 38.53 119 GLU A CA 1
ATOM 933 C C . GLU A 1 119 ? -66.550 2.386 43.255 1.00 38.53 119 GLU A C 1
ATOM 935 O O . GLU A 1 119 ? -66.488 3.416 42.598 1.00 38.53 119 GLU A O 1
ATOM 940 N N . ALA A 1 120 ? -66.798 1.261 42.575 1.00 41.72 120 ALA A N 1
ATOM 941 C CA . ALA A 1 120 ? -67.933 0.325 42.648 1.00 41.72 120 ALA A CA 1
ATOM 942 C C . ALA A 1 120 ? -69.134 0.677 41.730 1.00 41.72 120 ALA A C 1
ATOM 944 O O . ALA A 1 120 ? -69.645 1.788 41.752 1.00 41.72 120 ALA A O 1
ATOM 945 N N . ALA A 1 121 ? -69.630 -0.371 41.037 1.00 42.38 121 ALA A N 1
ATOM 946 C CA . ALA A 1 121 ? -70.938 -0.533 40.362 1.00 42.38 121 ALA A CA 1
ATOM 947 C C . ALA A 1 121 ? -71.148 0.194 39.002 1.00 42.38 121 ALA A C 1
ATOM 949 O O . ALA A 1 121 ? -70.760 1.335 38.844 1.00 42.38 121 ALA A O 1
ATOM 950 N N . LYS A 1 122 ? -71.806 -0.347 37.959 1.00 43.69 122 LYS A N 1
ATOM 951 C CA . LYS A 1 122 ? -72.593 -1.580 37.732 1.00 43.69 122 LYS A CA 1
ATOM 952 C C . LYS A 1 122 ? -72.937 -1.698 36.221 1.00 43.69 122 LYS A C 1
ATOM 954 O O . LYS A 1 122 ? -73.298 -0.700 35.618 1.00 43.69 122 LYS A O 1
ATOM 959 N N . SER A 1 123 ? -72.985 -2.942 35.726 1.00 42.75 123 SER A N 1
ATOM 960 C CA . SER A 1 123 ? -74.034 -3.553 34.866 1.00 42.75 123 SER A CA 1
ATOM 961 C C . SER A 1 123 ? -74.294 -3.123 33.399 1.00 42.75 123 SER A C 1
ATOM 963 O O . SER A 1 123 ? -74.543 -1.960 33.112 1.00 42.75 123 SER A O 1
ATOM 965 N N . GLY A 1 124 ? -74.424 -4.137 32.518 1.00 42.16 124 GLY A N 1
ATOM 966 C CA . GLY A 1 124 ? -75.100 -4.097 31.199 1.00 42.16 124 GLY A CA 1
ATOM 967 C C . GLY A 1 124 ? -74.302 -4.794 30.076 1.00 42.16 124 GLY A C 1
ATOM 968 O O . GLY A 1 124 ? -73.463 -4.157 29.464 1.00 42.16 124 GLY A O 1
ATOM 969 N N . ALA A 1 125 ? -74.312 -6.127 29.932 1.00 42.50 125 ALA A N 1
ATOM 970 C CA . ALA A 1 125 ? -75.282 -6.982 29.214 1.00 42.50 125 ALA A CA 1
ATOM 971 C C . ALA A 1 125 ? -75.077 -7.108 27.677 1.00 42.50 125 ALA A C 1
ATOM 973 O O . ALA A 1 125 ? -75.242 -6.130 26.961 1.00 42.50 125 ALA A O 1
ATOM 974 N N . SER A 1 126 ? -74.868 -8.366 27.228 1.00 43.88 126 SER A N 1
ATOM 975 C CA . SER A 1 126 ? -75.137 -8.978 25.896 1.00 43.88 126 SER A CA 1
ATOM 976 C C . SER A 1 126 ? -74.388 -8.436 24.653 1.00 43.88 126 SER A C 1
ATOM 978 O O . SER A 1 126 ? -74.211 -7.243 24.507 1.00 43.88 126 SER A O 1
ATOM 980 N N . ALA A 1 127 ? -73.935 -9.218 23.662 1.00 45.66 127 ALA A N 1
ATOM 981 C CA . ALA A 1 127 ? -74.322 -10.556 23.221 1.00 45.66 127 ALA A CA 1
ATOM 982 C C . ALA A 1 127 ? -73.212 -11.243 22.378 1.00 45.66 127 ALA A C 1
ATOM 984 O O . ALA A 1 127 ? -72.462 -10.587 21.664 1.00 45.66 127 ALA A O 1
ATOM 985 N N . SER A 1 128 ? -73.182 -12.579 22.462 1.00 49.44 128 SER A N 1
ATOM 986 C CA . SER A 1 128 ? -72.970 -13.576 21.390 1.00 49.44 128 SER A CA 1
ATOM 987 C C . SER A 1 128 ? -72.011 -13.302 20.215 1.00 49.44 128 SER A C 1
ATOM 989 O O . SER A 1 128 ? -72.337 -12.536 19.314 1.00 49.44 128 SER A O 1
ATOM 991 N N . MET A 1 129 ? -70.975 -14.143 20.087 1.00 49.69 129 MET A N 1
ATOM 992 C CA . MET A 1 129 ? -70.580 -14.703 18.785 1.00 49.69 129 MET A CA 1
ATOM 993 C C . MET A 1 129 ? -69.898 -16.071 18.981 1.00 49.69 129 MET A C 1
ATOM 995 O O . MET A 1 129 ? -68.811 -16.176 19.544 1.00 49.69 129 MET A O 1
ATOM 999 N N . THR A 1 130 ? -70.579 -17.135 18.562 1.00 68.81 130 THR A N 1
ATOM 1000 C CA . THR A 1 130 ? -70.070 -18.513 18.452 1.00 68.81 130 THR A CA 1
ATOM 1001 C C . THR A 1 130 ? -69.109 -18.659 17.267 1.00 68.81 130 THR A C 1
ATOM 1003 O O . THR A 1 130 ? -69.356 -18.020 16.243 1.00 68.81 130 THR A O 1
ATOM 1006 N N . PRO A 1 131 ? -68.106 -19.558 17.312 1.00 55.44 131 PRO A N 1
ATOM 1007 C CA . PRO A 1 131 ? -67.412 -20.004 16.108 1.00 55.44 131 PRO A CA 1
ATOM 1008 C C . PRO A 1 131 ? -67.775 -21.446 15.701 1.00 55.44 131 PRO A C 1
ATOM 1010 O O . PRO A 1 131 ? -68.219 -22.234 16.538 1.00 55.44 131 PRO A O 1
ATOM 1013 N N . ARG A 1 132 ? -67.434 -21.760 14.436 1.00 39.38 132 ARG A N 1
ATOM 1014 C CA . ARG A 1 132 ? -67.357 -23.060 13.718 1.00 39.38 132 ARG A CA 1
ATOM 1015 C C . ARG A 1 132 ? -68.550 -23.458 12.841 1.00 39.38 132 ARG A C 1
ATOM 1017 O O . ARG A 1 132 ? -69.665 -23.032 13.132 1.00 39.38 132 ARG A O 1
ATOM 1024 N N . PRO A 1 133 ? -68.335 -24.249 11.761 1.00 64.00 133 PRO A N 1
ATOM 1025 C CA . PRO A 1 133 ? -67.259 -25.243 11.498 1.00 64.00 133 PRO A CA 1
ATOM 1026 C C . PRO A 1 133 ? -65.899 -24.727 11.027 1.00 64.00 133 PRO A C 1
ATOM 1028 O O . PRO A 1 133 ? -65.881 -23.813 10.179 1.00 64.00 133 PRO A O 1
#

Foldseek 3Di:
DDDDVVVQVVCVVVVHHDADPQNVLQPDQLVNQLCCCCPVVVDDNVVSVLVSLLSVLLCVQQVVPDDPPDHRDDDDPVSVVSSVVSSVVVVPDPPPDVPPDDDDDDDDDDDDDDDDDDDDDDDDDDDDDDDDD

Radius of gyration: 34.2 Å; Cα contacts (8 Å, |Δi|>4): 54; chains: 1; bounding box: 97×41×64 Å

pLDDT: mean 71.98, std 19.44, range [29.61, 93.06]

Solvent-accessible surface area (backbone atoms only — not comparable to full-atom values): 8924 Å² total; per-residue (Å²): 133,91,79,59,68,69,56,58,51,53,34,46,76,71,75,38,79,94,70,50,75,61,43,51,59,68,74,52,48,54,71,58,49,35,50,46,34,43,73,74,66,66,43,54,71,68,57,30,50,54,52,31,46,43,51,51,28,41,49,68,62,51,54,80,75,52,62,85,96,56,80,75,65,85,79,50,71,71,52,51,53,52,28,52,54,46,33,53,55,59,70,68,49,75,82,78,66,83,77,80,78,80,89,82,86,81,90,88,87,80,89,83,90,83,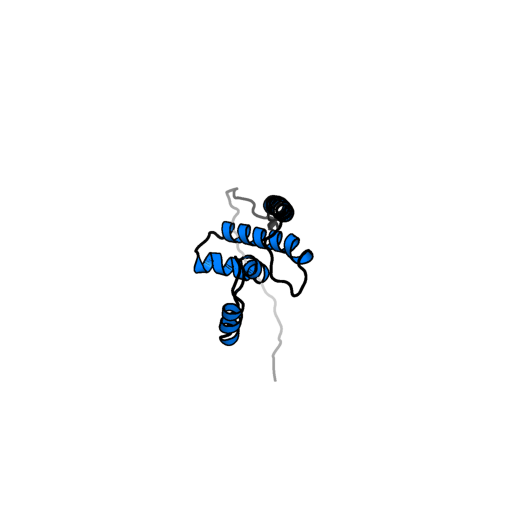88,87,88,88,86,85,88,80,91,84,84,89,80,91,84,87,87,79,136

Mean predicted aligned error: 17.0 Å